Protein AF-A0ABD5TZ82-F1 (afdb_monomer)

Foldseek 3Di:
DDDPDPPDDPDPCLPVPLAPQPAPLAPVDQADDLCRNLVSVQVVCVVVDVDDDVVLSVQLSVLSVLLPVPVPRHGVQLSLVLSLVSCVVVVHNSPCSVSRDFDAAPPPRATFDQDPDDPRRFTAHPPCCPPRPTRPVVSVVSSVVSNCNSCVVVPDDDDD

Radius of gyration: 16.29 Å; Cα contacts (8 Å, |Δi|>4): 176; chains: 1; bounding box: 32×42×42 Å

Nearest PDB structures (foldseek):
  5w8r-assembly1_A  TM=5.345E-01  e=3.450E+00  Toxoplasma gondii

Sequence (160 aa):
MFVPLRTPKPHEAIDADWSNREGALTNGELSSSDAGLLGYFKRVHRQEFAEPNPKMDCAAAAAIKQLKAQRNHTRDTFLWLALAERLASKGYPARWMLDYFTPRCPLCGSIAKFPGGKFGSEAICASAEQDHGAVDDAIREKITEFYENAFDDDLEPAVV

pLDDT: mean 74.59, std 20.17, range [27.34, 95.75]

Structure (mmCIF, N/CA/C/O backbone):
data_AF-A0ABD5TZ82-F1
#
_entry.id   AF-A0ABD5TZ82-F1
#
loop_
_atom_site.group_PDB
_atom_site.id
_atom_site.type_symbol
_atom_site.label_atom_id
_atom_site.label_alt_id
_atom_site.label_comp_id
_atom_site.label_asym_id
_atom_site.label_entity_id
_atom_site.label_seq_id
_atom_site.pdbx_PDB_ins_code
_atom_site.Cartn_x
_atom_site.Cartn_y
_atom_site.Cartn_z
_atom_site.occupancy
_atom_site.B_iso_or_equiv
_atom_site.auth_seq_id
_atom_site.auth_comp_id
_atom_site.auth_asym_id
_atom_site.auth_atom_id
_atom_site.pdbx_PDB_model_num
ATOM 1 N N . MET A 1 1 ? -12.588 -28.807 -4.863 1.00 33.00 1 MET A N 1
ATOM 2 C CA . MET A 1 1 ? -13.750 -28.119 -5.463 1.00 33.00 1 MET A CA 1
ATOM 3 C C . MET A 1 1 ? -13.296 -26.684 -5.718 1.00 33.00 1 MET A C 1
ATOM 5 O O . MET A 1 1 ? -12.929 -26.019 -4.763 1.00 33.00 1 MET A O 1
ATOM 9 N N . PHE A 1 2 ? -13.128 -26.273 -6.980 1.00 28.89 2 PHE A N 1
ATOM 10 C CA . PHE A 1 2 ? -12.571 -24.960 -7.346 1.00 28.89 2 PHE A CA 1
ATOM 11 C C . PHE A 1 2 ? -13.601 -23.853 -7.077 1.00 28.89 2 PHE A C 1
ATOM 13 O O . PHE A 1 2 ? -14.731 -23.950 -7.555 1.00 28.89 2 PHE A O 1
ATOM 20 N N . VAL A 1 3 ? -13.219 -22.813 -6.329 1.00 31.95 3 VAL A N 1
ATOM 21 C CA . VAL A 1 3 ? -14.039 -21.605 -6.160 1.00 31.95 3 VAL A CA 1
ATOM 22 C C . VAL A 1 3 ? -14.113 -20.911 -7.524 1.00 31.95 3 VAL A C 1
ATOM 24 O O . VAL A 1 3 ? -13.065 -20.587 -8.084 1.00 31.95 3 VAL A O 1
ATOM 27 N N . PRO A 1 4 ? -15.306 -20.705 -8.106 1.00 27.34 4 PRO A N 1
ATOM 28 C CA . PRO A 1 4 ? -15.412 -20.018 -9.381 1.00 27.34 4 PRO A CA 1
ATOM 29 C C . PRO A 1 4 ? -14.896 -18.590 -9.204 1.00 27.34 4 PRO A C 1
ATOM 31 O O . PRO A 1 4 ? -15.399 -17.844 -8.359 1.00 27.34 4 PRO A O 1
ATOM 34 N N . LEU A 1 5 ? -13.884 -18.225 -9.997 1.00 28.77 5 LEU A N 1
ATOM 35 C CA . LEU A 1 5 ? -13.423 -16.848 -10.143 1.00 28.77 5 LEU A CA 1
ATOM 36 C C . LEU A 1 5 ? -14.660 -15.987 -10.405 1.00 28.77 5 LEU A C 1
ATOM 38 O O . LEU A 1 5 ? -15.314 -16.142 -11.438 1.00 28.77 5 LEU A O 1
ATOM 42 N N . ARG A 1 6 ? -15.026 -15.128 -9.442 1.00 33.28 6 ARG A N 1
ATOM 43 C CA . ARG A 1 6 ? -16.080 -14.131 -9.644 1.00 33.28 6 ARG A CA 1
ATOM 44 C C . ARG A 1 6 ? -15.708 -13.377 -10.909 1.00 33.28 6 ARG A C 1
ATOM 46 O O . ARG A 1 6 ? -14.667 -12.727 -10.934 1.00 33.28 6 ARG A O 1
ATOM 53 N N . THR A 1 7 ? -16.533 -13.487 -11.945 1.00 32.59 7 THR A N 1
ATOM 54 C CA . THR A 1 7 ? -16.342 -12.736 -13.181 1.00 32.59 7 THR A CA 1
ATOM 55 C C . THR A 1 7 ? -16.212 -11.266 -12.787 1.00 32.59 7 THR A C 1
ATOM 57 O O . THR A 1 7 ? -17.145 -10.742 -12.162 1.00 32.59 7 THR A O 1
ATOM 60 N N . PRO A 1 8 ? -15.063 -10.615 -13.038 1.00 34.66 8 PRO A N 1
ATOM 61 C CA . PRO A 1 8 ? -14.877 -9.238 -12.625 1.00 34.66 8 PRO A CA 1
ATOM 62 C C . PRO A 1 8 ? -15.961 -8.411 -13.306 1.00 34.66 8 PRO A C 1
ATOM 64 O O . PRO A 1 8 ? -16.068 -8.389 -14.533 1.00 34.66 8 PRO A O 1
ATOM 67 N N . LYS A 1 9 ? -16.817 -7.771 -12.502 1.00 34.75 9 LYS A N 1
ATOM 68 C CA . LYS A 1 9 ? -17.713 -6.747 -13.034 1.00 34.75 9 LYS A CA 1
ATOM 69 C C . LYS A 1 9 ? -16.807 -5.673 -13.641 1.00 34.75 9 LYS A C 1
ATOM 71 O O . LYS A 1 9 ? -15.919 -5.209 -12.921 1.00 34.75 9 LYS A O 1
ATOM 76 N N . PRO A 1 10 ? -16.988 -5.297 -14.919 1.00 31.06 10 PRO A N 1
ATOM 77 C CA . PRO A 1 10 ? -16.222 -4.214 -15.510 1.00 31.06 10 PRO A CA 1
ATOM 78 C C . PRO A 1 10 ? -16.489 -2.977 -14.666 1.00 31.06 10 PRO A C 1
ATOM 80 O O . PRO A 1 10 ? -17.618 -2.499 -14.563 1.00 31.06 10 PRO A O 1
ATOM 83 N N . HIS A 1 11 ? -15.460 -2.540 -13.955 1.00 36.50 11 HIS A N 1
ATOM 84 C CA . HIS A 1 11 ? -15.560 -1.370 -13.119 1.00 36.50 11 HIS A CA 1
ATOM 85 C C . HIS A 1 11 ? -15.194 -0.161 -13.972 1.00 36.50 11 HIS A C 1
ATOM 87 O O . HIS A 1 11 ? -14.159 -0.172 -14.626 1.00 36.50 11 HIS A O 1
ATOM 93 N N . GLU A 1 12 ? -15.973 0.915 -13.889 1.00 38.38 12 GLU A N 1
ATOM 94 C CA . GLU A 1 12 ? -15.736 2.219 -14.539 1.00 38.38 12 GLU A CA 1
ATOM 95 C C . GLU A 1 12 ? -14.371 2.893 -14.204 1.00 38.38 12 GLU A C 1
ATOM 97 O O . GLU A 1 12 ? -14.162 4.053 -14.516 1.00 38.38 12 GLU A O 1
ATOM 102 N N . ALA A 1 13 ? -13.415 2.200 -13.558 1.00 42.25 13 ALA A N 1
ATOM 103 C CA . ALA A 1 13 ? -12.009 2.639 -13.457 1.00 42.25 13 ALA A CA 1
ATOM 104 C C . ALA A 1 13 ? -11.149 2.230 -14.658 1.00 42.25 13 ALA A C 1
ATOM 106 O O . ALA A 1 13 ? -9.970 2.571 -14.677 1.00 42.25 13 ALA A O 1
ATOM 107 N N . ILE A 1 14 ? -11.692 1.494 -15.632 1.00 39.31 14 ILE A N 1
ATOM 108 C CA . ILE A 1 14 ? -10.925 1.090 -16.822 1.00 39.31 14 ILE A CA 1
ATOM 109 C C . ILE A 1 14 ? -10.465 2.322 -17.641 1.00 39.31 14 ILE A C 1
ATOM 111 O O . ILE A 1 14 ? -9.495 2.218 -18.381 1.00 39.31 14 ILE A O 1
ATOM 115 N N . ASP A 1 15 ? -11.043 3.505 -17.392 1.00 39.31 15 ASP A N 1
ATOM 116 C CA . ASP A 1 15 ? -10.644 4.783 -18.003 1.00 39.31 15 ASP A CA 1
ATOM 117 C C . ASP A 1 15 ? -9.865 5.728 -17.062 1.00 39.31 15 ASP A C 1
ATOM 119 O O . ASP A 1 15 ? -9.741 6.922 -17.340 1.00 39.31 15 ASP A O 1
ATOM 123 N N . ALA A 1 16 ? -9.350 5.248 -15.923 1.00 42.91 16 ALA A N 1
ATOM 124 C CA . ALA A 1 16 ? -8.544 6.094 -15.045 1.00 42.91 16 ALA A CA 1
ATOM 125 C C . ALA A 1 16 ? -7.228 6.471 -15.748 1.00 42.91 16 ALA A C 1
ATOM 127 O O . ALA A 1 16 ? -6.361 5.629 -15.963 1.00 42.91 16 ALA A O 1
ATOM 128 N N . ASP A 1 17 ? -7.076 7.746 -16.110 1.00 42.84 17 ASP A N 1
ATOM 129 C CA . ASP A 1 17 ? -5.820 8.302 -16.611 1.00 42.84 17 ASP A CA 1
ATOM 130 C C . ASP A 1 17 ? -4.744 8.229 -15.514 1.00 42.84 17 ASP A C 1
ATOM 132 O O . ASP A 1 17 ? -4.654 9.067 -14.611 1.00 42.84 17 ASP A O 1
ATOM 136 N N . TRP A 1 18 ? -3.930 7.178 -15.588 1.00 43.97 18 TRP A N 1
ATOM 137 C CA . TRP A 1 18 ? -2.827 6.913 -14.669 1.00 43.97 18 TRP A CA 1
ATOM 138 C C . TRP A 1 18 ? -1.622 7.839 -14.884 1.00 43.97 18 TRP A C 1
ATOM 140 O O . TRP A 1 18 ? -0.707 7.836 -14.061 1.00 43.97 18 TRP A O 1
ATOM 150 N N . SER A 1 19 ? -1.586 8.626 -15.968 1.00 38.22 19 SER A N 1
ATOM 151 C CA . SER A 1 19 ? -0.404 9.411 -16.347 1.00 38.22 19 SER A CA 1
ATOM 152 C C . SER A 1 19 ? -0.189 10.672 -15.499 1.00 38.22 19 SER A C 1
ATOM 154 O O . SER A 1 19 ? 0.946 11.127 -15.372 1.00 38.22 19 SER A O 1
ATOM 156 N N . ASN A 1 20 ? -1.242 11.187 -14.852 1.00 39.56 20 ASN A N 1
ATOM 157 C CA . ASN A 1 20 ? -1.218 12.439 -14.082 1.00 39.56 20 ASN A CA 1
ATOM 158 C C . ASN A 1 20 ? -1.238 12.253 -12.548 1.00 39.56 20 ASN A C 1
ATOM 160 O O . ASN A 1 20 ? -1.330 13.228 -11.802 1.00 39.56 20 ASN A O 1
ATOM 164 N N . ARG A 1 21 ? -1.157 11.015 -12.044 1.00 51.81 21 ARG A N 1
ATOM 165 C CA . ARG A 1 21 ? -1.275 10.708 -10.605 1.00 51.81 21 ARG A CA 1
ATOM 166 C C . ARG A 1 21 ? 0.094 10.666 -9.921 1.00 51.81 21 ARG A C 1
ATOM 168 O O . ARG A 1 21 ? 0.610 9.612 -9.545 1.00 51.81 21 ARG A O 1
ATOM 175 N N . GLU A 1 22 ? 0.703 11.840 -9.769 1.00 39.66 22 GLU A N 1
ATOM 176 C CA . GLU A 1 22 ? 1.920 12.023 -8.970 1.00 39.66 22 GLU A CA 1
ATOM 177 C C . GLU A 1 22 ? 1.568 12.039 -7.472 1.00 39.66 22 GLU A C 1
ATOM 179 O O . GLU A 1 22 ? 1.177 13.050 -6.894 1.00 39.66 22 GLU A O 1
ATOM 184 N N . GLY A 1 23 ? 1.685 10.876 -6.833 1.00 43.44 23 GLY A N 1
ATOM 185 C CA . GLY A 1 23 ? 1.418 10.683 -5.412 1.00 43.44 23 GLY A CA 1
ATOM 186 C C . GLY A 1 23 ? 2.524 9.854 -4.784 1.00 43.44 23 GLY A C 1
ATOM 187 O O . GLY A 1 23 ? 2.366 8.653 -4.572 1.00 43.44 23 GLY A O 1
ATOM 188 N N . ALA A 1 24 ? 3.662 10.487 -4.487 1.00 48.16 24 ALA A N 1
ATOM 189 C CA . ALA A 1 24 ? 4.682 9.875 -3.648 1.00 48.16 24 ALA A CA 1
ATOM 190 C C . ALA A 1 24 ? 4.039 9.526 -2.296 1.00 48.16 24 ALA A C 1
ATOM 192 O O . ALA A 1 24 ? 3.733 10.419 -1.504 1.00 48.16 24 ALA A O 1
ATOM 193 N N . LEU A 1 25 ? 3.808 8.228 -2.069 1.00 56.16 25 LEU A N 1
ATOM 194 C CA . LEU A 1 25 ? 3.115 7.683 -0.895 1.00 56.16 25 LEU A CA 1
ATOM 195 C C . LEU A 1 25 ? 3.657 8.253 0.424 1.00 56.16 25 LEU A C 1
ATOM 197 O O . LEU A 1 25 ? 2.893 8.441 1.360 1.00 56.16 25 LEU A O 1
ATOM 201 N N . THR A 1 26 ? 4.934 8.634 0.487 1.00 54.41 26 THR A N 1
ATOM 202 C CA . THR A 1 26 ? 5.569 9.211 1.682 1.00 54.41 26 THR A CA 1
ATOM 203 C C . THR A 1 26 ? 6.836 9.985 1.320 1.0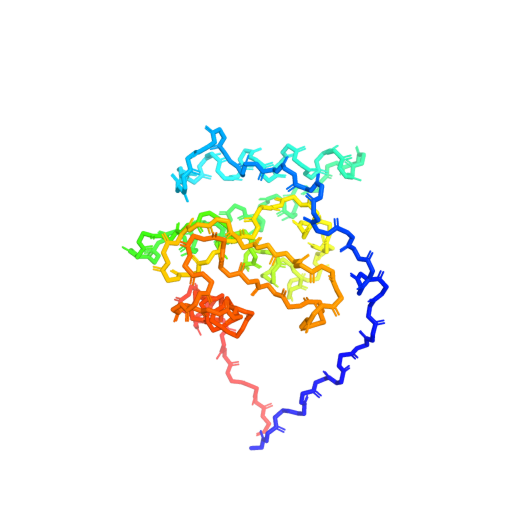0 54.41 26 THR A C 1
ATOM 205 O O . THR A 1 26 ? 7.912 9.412 1.253 1.00 54.41 26 THR A O 1
ATOM 208 N N . ASN A 1 27 ? 6.747 11.296 1.068 1.00 53.25 27 ASN A N 1
ATOM 209 C CA . ASN A 1 27 ? 7.910 12.196 0.900 1.00 53.25 27 ASN A CA 1
ATOM 210 C C . ASN A 1 27 ? 9.031 11.705 -0.058 1.00 53.25 27 ASN A C 1
ATOM 212 O O . ASN A 1 27 ? 10.177 12.123 0.070 1.00 53.25 27 ASN A O 1
ATOM 216 N N . GLY A 1 28 ? 8.721 10.816 -1.008 1.00 55.09 28 GLY A N 1
ATOM 217 C CA . GLY A 1 28 ? 9.703 10.208 -1.913 1.00 55.09 28 GLY A CA 1
ATOM 218 C C . GLY A 1 28 ? 10.458 8.989 -1.359 1.00 55.09 28 GLY A C 1
ATOM 219 O O . GLY A 1 28 ? 11.225 8.382 -2.106 1.00 55.09 28 GLY A O 1
ATOM 220 N N . GLU A 1 29 ? 10.230 8.584 -0.107 1.00 60.72 29 GLU A N 1
ATOM 221 C CA . GLU A 1 29 ? 10.754 7.326 0.430 1.00 60.72 29 GLU A CA 1
ATOM 222 C C . GLU A 1 29 ? 10.021 6.130 -0.190 1.00 60.72 29 GLU A C 1
ATOM 224 O O . GLU A 1 29 ? 8.802 6.133 -0.354 1.00 60.72 29 GLU A O 1
ATOM 229 N N . LEU A 1 30 ? 10.778 5.093 -0.556 1.00 70.94 30 LEU A N 1
ATOM 230 C CA . LEU A 1 30 ? 10.220 3.870 -1.143 1.00 70.94 30 LEU A CA 1
ATOM 231 C C . LEU A 1 30 ? 9.617 2.931 -0.089 1.00 70.94 30 LEU A C 1
ATOM 233 O O . LEU A 1 30 ? 8.865 2.033 -0.459 1.00 70.94 30 LEU A O 1
ATOM 237 N N . SER A 1 31 ? 9.966 3.109 1.185 1.00 80.19 31 SER A N 1
ATOM 238 C CA . SER A 1 31 ? 9.537 2.281 2.313 1.00 80.19 31 SER A CA 1
ATOM 239 C C . SER A 1 31 ? 9.423 3.148 3.560 1.00 80.19 31 SER A C 1
ATOM 241 O O . SER A 1 31 ? 10.412 3.740 3.982 1.00 80.19 31 SER A O 1
ATOM 243 N N . SER A 1 32 ? 8.257 3.144 4.192 1.00 82.81 32 SER A N 1
ATOM 244 C CA . SER A 1 32 ? 7.964 3.974 5.360 1.00 82.81 32 SER A CA 1
ATOM 245 C C . SER A 1 32 ? 7.968 3.205 6.665 1.00 82.81 32 SER A C 1
ATOM 247 O O . SER A 1 32 ? 7.849 1.980 6.705 1.00 82.81 32 SER A O 1
ATOM 249 N N . SER A 1 33 ? 7.988 3.939 7.778 1.00 86.56 33 SER A N 1
ATOM 250 C CA . SER A 1 33 ? 7.594 3.406 9.087 1.00 86.56 33 SER A CA 1
ATOM 251 C C . SER A 1 33 ? 6.086 3.127 9.159 1.00 86.56 33 SER A C 1
ATOM 253 O O . SER A 1 33 ? 5.301 3.582 8.322 1.00 86.56 33 SER A O 1
ATOM 255 N N . ASP A 1 34 ? 5.650 2.325 10.133 1.00 88.12 34 ASP A N 1
ATOM 256 C CA . ASP A 1 34 ? 4.231 1.955 10.301 1.00 88.12 34 ASP A CA 1
ATOM 257 C C . ASP A 1 34 ? 3.378 3.185 10.601 1.00 88.12 34 ASP A C 1
ATOM 259 O O . ASP A 1 34 ? 2.317 3.384 10.011 1.00 88.12 34 ASP A O 1
ATOM 263 N N . ALA A 1 35 ? 3.900 4.059 11.465 1.00 88.25 35 ALA A N 1
ATOM 264 C CA . ALA A 1 35 ? 3.287 5.336 11.791 1.00 88.25 35 ALA A CA 1
ATOM 265 C C . ALA A 1 35 ? 3.197 6.260 10.566 1.00 88.25 35 ALA A C 1
ATOM 267 O O . ALA A 1 35 ? 2.186 6.941 10.397 1.00 88.25 35 ALA A O 1
ATOM 268 N N . GLY A 1 36 ? 4.217 6.257 9.698 1.00 89.25 36 GLY A N 1
ATOM 269 C CA . GLY A 1 36 ? 4.224 7.031 8.455 1.00 89.25 36 GLY A CA 1
ATOM 270 C C . GLY A 1 36 ? 3.114 6.601 7.498 1.00 89.25 36 GLY A C 1
ATOM 271 O O . GLY A 1 36 ? 2.298 7.431 7.093 1.00 89.25 36 GLY A O 1
ATOM 272 N N . LEU A 1 37 ? 3.022 5.298 7.211 1.00 89.12 37 LEU A N 1
ATOM 273 C CA . LEU A 1 37 ? 2.012 4.753 6.298 1.00 89.12 37 LEU A CA 1
ATOM 274 C C . LEU A 1 37 ? 0.586 4.905 6.854 1.00 89.12 37 LEU A C 1
ATOM 276 O O . LEU A 1 37 ? -0.327 5.290 6.126 1.00 89.12 37 LEU A O 1
ATOM 280 N N . LEU A 1 38 ? 0.389 4.689 8.159 1.00 92.12 38 LEU A N 1
ATOM 281 C CA . LEU A 1 38 ? -0.906 4.924 8.807 1.00 92.12 38 LEU A CA 1
ATOM 282 C C . LEU A 1 38 ? -1.282 6.415 8.813 1.00 92.12 38 LEU A C 1
ATOM 284 O O . LEU A 1 38 ? -2.449 6.768 8.637 1.00 92.12 38 LEU A O 1
ATOM 288 N N . GLY A 1 39 ? -0.306 7.301 9.015 1.00 91.44 39 GLY A N 1
ATOM 289 C CA . GLY A 1 39 ? -0.499 8.746 8.926 1.00 91.44 39 GLY A CA 1
ATOM 290 C C . GLY A 1 39 ? -0.920 9.184 7.523 1.00 91.44 39 GLY A C 1
ATOM 291 O O . GLY A 1 39 ? -1.847 9.986 7.392 1.00 91.44 39 GLY A O 1
ATOM 292 N N . TYR A 1 40 ? -0.289 8.615 6.489 1.00 91.19 40 TYR A N 1
ATOM 293 C CA . TYR A 1 40 ? -0.681 8.806 5.093 1.00 91.19 40 TYR A CA 1
ATOM 294 C C . TYR A 1 40 ? -2.116 8.332 4.850 1.00 91.19 40 TYR A C 1
ATOM 296 O O . TYR A 1 40 ? -2.948 9.130 4.418 1.00 91.19 40 TYR A O 1
ATOM 304 N N . PHE A 1 41 ? -2.432 7.090 5.236 1.00 92.56 41 PHE A N 1
ATOM 305 C CA . PHE A 1 41 ? -3.774 6.518 5.123 1.00 92.56 41 PHE A CA 1
ATOM 306 C C . PHE A 1 41 ? -4.841 7.439 5.718 1.00 92.56 41 PHE A C 1
ATOM 308 O O . PHE A 1 41 ? -5.778 7.834 5.032 1.00 92.56 41 PHE A O 1
ATOM 315 N N . LYS A 1 42 ? -4.663 7.856 6.976 1.00 92.31 42 LYS A N 1
ATOM 316 C CA . LYS A 1 42 ? -5.621 8.722 7.675 1.00 92.31 42 LYS A CA 1
ATOM 317 C C . LYS A 1 42 ? -5.773 10.090 7.020 1.00 92.31 42 LYS A C 1
ATOM 319 O O . LYS A 1 42 ? -6.844 10.685 7.087 1.00 92.31 42 LYS A O 1
ATOM 324 N N . ARG A 1 43 ? -4.695 10.632 6.449 1.00 90.81 43 ARG A N 1
ATOM 325 C CA . ARG A 1 43 ? -4.739 11.916 5.748 1.00 90.81 43 ARG A CA 1
ATOM 326 C C . ARG A 1 43 ? -5.584 11.810 4.485 1.00 90.81 43 ARG A C 1
ATOM 328 O O . ARG A 1 43 ? -6.470 12.637 4.321 1.00 90.81 43 ARG A O 1
ATOM 335 N N . VAL A 1 44 ? -5.333 10.801 3.656 1.00 90.94 44 VAL A N 1
ATOM 336 C CA . VAL A 1 44 ? -6.073 10.594 2.407 1.00 90.94 44 VAL A CA 1
ATOM 337 C C . VAL A 1 44 ? -7.525 10.196 2.680 1.00 90.94 44 VAL A C 1
ATOM 339 O O . VAL A 1 44 ? -8.438 10.751 2.084 1.00 90.94 44 VAL A O 1
ATOM 342 N N . HIS A 1 45 ? -7.765 9.323 3.657 1.00 90.50 45 HIS A N 1
ATOM 343 C CA . HIS A 1 45 ? -9.114 8.936 4.070 1.00 90.50 45 HIS A CA 1
ATOM 344 C C . HIS A 1 45 ? -9.970 10.158 4.461 1.00 90.50 45 HIS A C 1
ATOM 346 O O . HIS A 1 45 ? -11.126 10.241 4.070 1.00 90.50 45 HIS A O 1
ATOM 352 N N . ARG A 1 46 ? -9.392 11.153 5.152 1.00 89.81 46 ARG A N 1
ATOM 353 C CA . ARG A 1 46 ? -10.076 12.425 5.466 1.00 89.81 46 ARG A CA 1
ATOM 354 C C . ARG A 1 46 ? -10.261 13.363 4.269 1.00 89.81 46 ARG A C 1
ATOM 356 O O . ARG A 1 46 ? -11.062 14.285 4.362 1.00 89.81 46 ARG A O 1
ATOM 363 N N . GLN A 1 47 ? -9.475 13.204 3.206 1.00 88.88 47 GLN A N 1
ATOM 364 C CA . GLN A 1 47 ? -9.659 13.966 1.967 1.00 88.88 47 GLN A CA 1
ATOM 365 C C . GLN A 1 47 ? -10.830 13.401 1.160 1.00 88.88 47 GLN A C 1
ATOM 367 O O . GLN A 1 47 ? -11.624 14.171 0.633 1.00 88.88 47 GLN A O 1
ATOM 372 N N . GLU A 1 48 ? -10.957 12.074 1.124 1.00 87.81 48 GLU A N 1
ATOM 373 C CA . GLU A 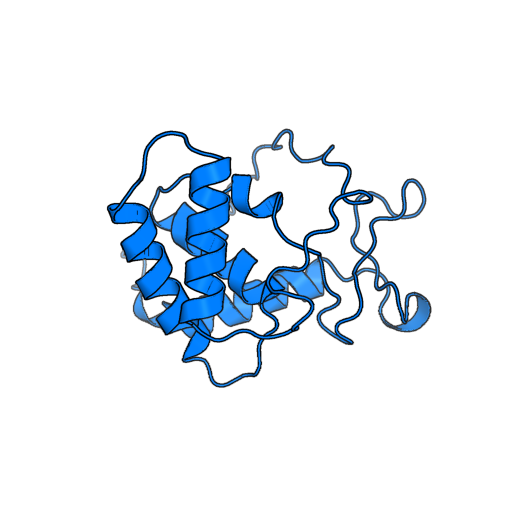1 48 ? -12.017 11.370 0.396 1.00 87.81 48 GLU A CA 1
ATOM 374 C C . GLU A 1 48 ? -13.358 11.349 1.140 1.00 87.81 48 GLU A C 1
ATOM 376 O O . GLU A 1 48 ? -14.418 11.456 0.526 1.00 87.81 48 GLU A O 1
ATOM 381 N N . PHE A 1 49 ? -13.332 11.236 2.470 1.00 87.75 49 PHE A N 1
ATOM 382 C CA . PHE A 1 49 ? -14.536 11.129 3.290 1.00 87.75 49 PHE A CA 1
ATOM 383 C C . PHE A 1 49 ? -14.600 12.256 4.317 1.00 87.75 49 PHE A C 1
ATOM 385 O O . PHE A 1 49 ? -13.682 12.457 5.113 1.00 87.75 49 PHE A O 1
ATOM 392 N N . ALA A 1 50 ? -15.732 12.966 4.330 1.00 80.81 50 ALA A N 1
ATOM 393 C CA . ALA A 1 50 ? -15.984 14.055 5.273 1.00 80.81 50 ALA A CA 1
ATOM 394 C C . ALA A 1 50 ? -16.115 13.565 6.728 1.00 80.81 50 ALA A C 1
ATOM 396 O O . ALA A 1 50 ? -15.775 14.295 7.660 1.00 80.81 50 ALA A O 1
ATOM 397 N N . GLU A 1 51 ? -16.591 12.333 6.930 1.00 85.56 51 GLU A N 1
ATOM 398 C CA . GLU A 1 51 ? -16.782 11.746 8.255 1.00 85.56 51 GLU A CA 1
ATOM 399 C C . GLU A 1 51 ? -15.675 10.735 8.591 1.00 85.56 51 GLU A C 1
ATOM 401 O O . GLU A 1 51 ? -15.419 9.814 7.812 1.00 85.56 51 GLU A O 1
ATOM 406 N N . PRO A 1 52 ? -15.031 10.847 9.768 1.00 83.38 52 PRO A N 1
ATOM 407 C CA . PRO A 1 52 ? -14.069 9.852 10.219 1.00 83.38 52 PRO A CA 1
ATOM 408 C C . PRO A 1 52 ? -14.720 8.477 10.401 1.00 83.38 52 PRO A C 1
ATOM 410 O O . PRO A 1 52 ? -15.788 8.359 10.998 1.00 83.38 52 PRO A O 1
ATOM 413 N N . ASN A 1 53 ? -14.012 7.417 10.006 1.00 91.44 53 ASN A N 1
ATOM 414 C CA . ASN A 1 53 ? -14.398 6.036 10.296 1.00 91.44 53 ASN A CA 1
ATOM 415 C C . ASN A 1 53 ? -13.354 5.359 11.208 1.00 91.44 53 ASN A C 1
ATOM 417 O O . ASN A 1 53 ? -12.411 4.734 10.716 1.00 91.44 53 ASN A O 1
ATOM 421 N N . PRO A 1 54 ? -13.515 5.436 12.546 1.00 93.12 54 PRO A N 1
ATOM 422 C CA . PRO A 1 54 ? -12.558 4.864 13.494 1.00 93.12 54 PRO A CA 1
ATOM 423 C C . PRO A 1 54 ? -12.376 3.350 13.347 1.00 93.12 54 PRO A C 1
ATOM 425 O O . PRO A 1 54 ? -11.297 2.829 13.623 1.00 93.12 54 PRO A O 1
ATOM 428 N N . LYS A 1 55 ? -13.416 2.627 12.906 1.00 94.75 55 LYS A N 1
ATOM 429 C CA . LYS A 1 55 ? -13.338 1.173 12.696 1.00 94.75 55 LYS A CA 1
ATOM 430 C C . LYS A 1 55 ? -12.419 0.840 11.524 1.00 94.75 55 LYS A C 1
ATOM 432 O O . LYS A 1 55 ? -11.579 -0.049 11.652 1.00 94.75 55 LYS A O 1
ATOM 437 N N . MET A 1 56 ? 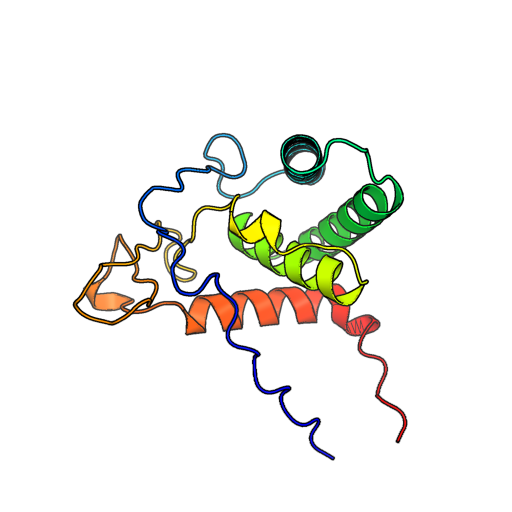-12.538 1.587 10.427 1.00 94.62 56 MET A N 1
ATOM 438 C CA . MET A 1 56 ? -11.655 1.457 9.269 1.00 94.62 56 MET A CA 1
ATOM 439 C C . MET A 1 56 ? -10.217 1.848 9.621 1.00 94.62 56 MET A C 1
ATOM 441 O O . MET A 1 56 ? -9.296 1.106 9.296 1.00 94.62 56 MET A O 1
ATOM 445 N N . ASP A 1 57 ? -10.020 2.944 10.359 1.00 93.88 57 ASP A N 1
ATOM 446 C CA . ASP A 1 57 ? -8.695 3.374 10.825 1.00 93.88 57 ASP A CA 1
ATOM 447 C C . ASP A 1 57 ? -8.010 2.306 11.698 1.00 93.88 57 ASP A C 1
ATOM 449 O O . ASP A 1 57 ? -6.817 2.038 11.535 1.00 93.88 57 ASP A O 1
ATOM 453 N N . CYS A 1 58 ? -8.749 1.674 12.617 1.00 94.94 58 CYS A N 1
ATOM 454 C CA . CYS A 1 58 ? -8.235 0.571 13.432 1.00 94.94 58 CYS A CA 1
ATOM 455 C C . CYS A 1 58 ? -7.927 -0.673 12.589 1.00 94.94 58 CYS A C 1
ATOM 457 O O . CYS A 1 58 ? -6.882 -1.298 12.779 1.00 94.94 58 CYS A O 1
ATOM 459 N N . ALA A 1 59 ? -8.808 -1.025 11.647 1.00 95.75 59 ALA A N 1
ATOM 460 C CA . ALA A 1 59 ? -8.586 -2.144 10.736 1.00 95.75 59 ALA A CA 1
ATOM 461 C C . ALA A 1 59 ? -7.339 -1.922 9.866 1.00 95.75 59 ALA A C 1
ATOM 463 O O . ALA A 1 59 ? -6.536 -2.843 9.709 1.00 95.75 59 ALA A O 1
ATOM 464 N N . ALA A 1 60 ? -7.143 -0.698 9.370 1.00 95.62 60 ALA A N 1
ATOM 465 C CA . ALA A 1 60 ? -5.974 -0.316 8.594 1.00 95.62 60 ALA A CA 1
ATOM 466 C C . ALA A 1 60 ? -4.694 -0.381 9.433 1.00 95.62 60 ALA A C 1
ATOM 468 O O . ALA A 1 60 ? -3.702 -0.954 8.993 1.00 95.62 60 ALA A O 1
ATOM 469 N N . ALA A 1 61 ? -4.718 0.131 10.667 1.00 95.31 61 ALA A N 1
ATOM 470 C CA . ALA A 1 61 ? -3.572 0.065 11.571 1.00 95.31 61 ALA A CA 1
ATOM 471 C C . ALA A 1 61 ? -3.132 -1.382 11.859 1.00 95.31 61 ALA A C 1
ATOM 473 O O . ALA A 1 61 ? -1.938 -1.684 11.816 1.00 95.31 61 ALA A O 1
ATOM 474 N N . ALA A 1 62 ? -4.086 -2.282 12.117 1.00 94.75 62 ALA A N 1
ATOM 475 C CA . ALA A 1 62 ? -3.799 -3.697 12.341 1.00 94.75 62 ALA A CA 1
ATOM 476 C C . ALA A 1 62 ? -3.218 -4.372 11.086 1.00 94.75 62 ALA A C 1
ATOM 478 O O . ALA A 1 62 ? -2.202 -5.059 11.177 1.00 94.75 62 ALA A O 1
ATOM 479 N N . ALA A 1 63 ? -3.819 -4.124 9.918 1.00 93.62 63 ALA A N 1
ATOM 480 C CA . ALA A 1 63 ? -3.364 -4.684 8.649 1.00 93.62 63 ALA A CA 1
ATOM 481 C C . ALA A 1 63 ? -1.962 -4.188 8.261 1.00 93.62 63 ALA A C 1
ATOM 483 O O . ALA A 1 63 ? -1.119 -4.996 7.887 1.00 93.62 63 ALA A O 1
ATOM 484 N N . ILE A 1 64 ? -1.676 -2.888 8.415 1.00 92.81 64 ILE A N 1
ATOM 485 C CA . ILE A 1 64 ? -0.340 -2.319 8.167 1.00 92.81 64 ILE A CA 1
ATOM 486 C C . ILE A 1 64 ? 0.702 -3.016 9.039 1.00 92.81 64 ILE A C 1
ATOM 488 O O . ILE A 1 64 ? 1.745 -3.417 8.533 1.00 92.81 64 ILE A O 1
ATOM 492 N N . LYS A 1 65 ? 0.412 -3.201 10.332 1.00 91.62 65 LYS A N 1
ATOM 493 C CA . LYS A 1 65 ? 1.329 -3.874 11.258 1.00 91.62 65 LYS A CA 1
ATOM 494 C C . LYS A 1 65 ? 1.624 -5.316 10.828 1.00 91.62 65 LYS A C 1
ATOM 496 O O . LYS A 1 65 ? 2.773 -5.740 10.894 1.00 91.62 65 LYS A O 1
ATOM 501 N N . GLN A 1 66 ? 0.608 -6.062 10.390 1.00 91.00 66 GLN A N 1
ATOM 502 C CA . GLN A 1 66 ? 0.771 -7.440 9.908 1.00 91.00 66 GLN A CA 1
ATOM 503 C C . GLN A 1 66 ? 1.569 -7.497 8.599 1.00 91.00 66 GLN A C 1
ATOM 505 O O . GLN A 1 66 ? 2.541 -8.241 8.508 1.00 91.00 66 GLN A O 1
ATOM 510 N N . LEU A 1 67 ? 1.231 -6.646 7.627 1.00 89.31 67 LEU A N 1
ATOM 511 C CA . LEU A 1 67 ? 1.935 -6.558 6.345 1.00 89.31 67 LEU A CA 1
ATOM 512 C C . LEU A 1 67 ? 3.417 -6.183 6.519 1.00 89.31 67 LEU A C 1
ATOM 514 O O . LEU A 1 67 ? 4.285 -6.752 5.868 1.00 89.31 67 LEU A O 1
ATOM 518 N N . LYS A 1 68 ? 3.724 -5.260 7.436 1.00 87.69 68 LYS A N 1
ATOM 519 C CA . LYS A 1 68 ? 5.092 -4.810 7.747 1.00 87.69 68 LYS A CA 1
ATOM 520 C C . LYS A 1 68 ? 5.917 -5.832 8.528 1.00 87.69 68 LYS A C 1
ATOM 522 O O . LYS A 1 68 ? 7.144 -5.782 8.486 1.00 87.69 68 LYS A O 1
ATOM 527 N N . ALA A 1 69 ? 5.267 -6.741 9.256 1.00 87.44 69 ALA A N 1
ATOM 528 C CA . ALA A 1 69 ? 5.953 -7.797 9.995 1.00 87.44 69 ALA A CA 1
ATOM 529 C C . ALA A 1 69 ? 6.611 -8.829 9.062 1.00 87.44 69 ALA A C 1
ATOM 531 O O . ALA A 1 69 ? 7.572 -9.491 9.465 1.00 87.44 69 ALA A O 1
ATOM 532 N N . GLN A 1 70 ? 6.143 -8.923 7.814 1.00 79.75 70 GLN A N 1
ATOM 533 C CA . GLN A 1 70 ? 6.787 -9.690 6.756 1.00 79.75 70 GLN A CA 1
ATOM 534 C C . GLN A 1 70 ? 8.123 -9.005 6.429 1.00 79.75 70 GLN A C 1
ATOM 536 O O . GLN A 1 70 ? 8.158 -7.981 5.755 1.00 79.75 70 GLN A O 1
ATOM 541 N N . ARG A 1 71 ? 9.235 -9.534 6.967 1.00 60.41 71 ARG A N 1
ATOM 542 C CA . ARG A 1 71 ? 10.593 -8.930 7.003 1.00 60.41 71 ARG A CA 1
ATOM 543 C C . ARG A 1 71 ? 11.251 -8.666 5.637 1.00 60.41 71 ARG A C 1
ATOM 545 O O . ARG A 1 71 ? 12.445 -8.378 5.569 1.00 60.41 71 ARG A O 1
ATOM 552 N N . ASN A 1 72 ? 10.493 -8.741 4.554 1.00 65.44 72 ASN A N 1
ATOM 553 C CA . ASN A 1 72 ? 10.950 -8.422 3.218 1.00 65.44 72 ASN A CA 1
ATOM 554 C C . ASN A 1 72 ? 10.712 -6.926 2.998 1.00 65.44 72 ASN A C 1
ATOM 556 O O . ASN A 1 72 ? 9.580 -6.460 3.084 1.00 65.44 72 ASN A O 1
ATOM 560 N N . HIS A 1 73 ? 11.786 -6.166 2.761 1.00 60.66 73 HIS A N 1
ATOM 561 C CA . HIS A 1 73 ? 11.760 -4.723 2.504 1.00 60.66 73 HIS A CA 1
ATOM 562 C C . HIS A 1 73 ? 10.845 -4.389 1.323 1.00 60.66 73 HIS A C 1
ATOM 564 O O . HIS A 1 73 ? 11.258 -4.370 0.162 1.00 60.66 73 HIS A O 1
ATOM 570 N N . THR A 1 74 ? 9.579 -4.156 1.634 1.00 69.56 74 THR A N 1
ATOM 571 C CA . THR A 1 74 ? 8.530 -4.029 0.637 1.00 69.56 74 THR A CA 1
ATOM 572 C C . THR A 1 74 ? 8.264 -2.572 0.391 1.00 69.56 74 THR A C 1
ATOM 574 O O . THR A 1 74 ? 8.119 -1.789 1.326 1.00 69.56 74 THR A O 1
ATOM 577 N N . ARG A 1 75 ? 8.197 -2.210 -0.888 1.00 84.69 75 ARG A N 1
ATOM 578 C CA . ARG A 1 75 ? 7.876 -0.842 -1.264 1.00 84.69 75 ARG A CA 1
ATOM 579 C C . ARG A 1 75 ? 6.458 -0.509 -0.815 1.00 84.69 75 ARG A C 1
ATOM 581 O O . ARG A 1 75 ? 5.552 -1.320 -1.012 1.00 84.69 75 ARG A O 1
ATOM 588 N N . ASP A 1 76 ? 6.259 0.701 -0.305 1.00 87.12 76 ASP A N 1
ATOM 589 C CA . ASP A 1 76 ? 4.965 1.137 0.232 1.00 87.12 76 ASP A CA 1
ATOM 590 C C . ASP A 1 76 ? 3.824 0.997 -0.781 1.00 87.12 76 ASP A C 1
ATOM 592 O O . ASP A 1 76 ? 2.697 0.731 -0.387 1.00 87.12 76 ASP A O 1
ATOM 596 N N . THR A 1 77 ? 4.110 1.084 -2.086 1.00 86.88 77 THR A N 1
ATOM 597 C CA . THR A 1 77 ? 3.109 0.871 -3.146 1.00 86.88 77 THR A CA 1
ATOM 598 C C . THR A 1 77 ? 2.459 -0.510 -3.077 1.00 86.88 77 THR A C 1
ATOM 600 O O . THR A 1 77 ? 1.242 -0.618 -3.196 1.00 86.88 77 THR A O 1
ATOM 603 N N . PHE A 1 78 ? 3.232 -1.574 -2.849 1.00 86.81 78 PHE A N 1
ATOM 604 C CA . PHE A 1 78 ? 2.669 -2.927 -2.797 1.00 86.81 78 PHE A CA 1
ATOM 605 C C . PHE A 1 78 ? 1.931 -3.161 -1.479 1.00 86.81 78 PHE A C 1
ATOM 607 O O . PHE A 1 78 ? 0.854 -3.752 -1.478 1.00 86.81 78 PHE A O 1
ATOM 614 N N . LEU A 1 79 ? 2.459 -2.616 -0.376 1.00 89.50 79 LEU A N 1
ATOM 615 C CA . LEU A 1 79 ? 1.783 -2.622 0.925 1.00 89.50 79 LEU A CA 1
ATOM 616 C C . LEU A 1 79 ? 0.441 -1.885 0.863 1.00 89.50 79 LEU A C 1
ATOM 618 O O . LEU A 1 79 ? -0.539 -2.344 1.438 1.00 89.50 79 LEU A O 1
ATOM 622 N N . TRP A 1 80 ? 0.388 -0.758 0.155 1.00 91.00 80 TRP A N 1
ATOM 623 C CA . TRP A 1 80 ? -0.814 0.050 -0.015 1.00 91.00 80 TRP A CA 1
ATOM 624 C C . TRP A 1 80 ? -1.905 -0.689 -0.793 1.00 91.00 80 TRP A C 1
ATOM 626 O O . TRP A 1 80 ? -3.063 -0.692 -0.377 1.00 91.00 80 TRP A O 1
ATOM 636 N N . LEU A 1 81 ? -1.535 -1.372 -1.879 1.00 89.12 81 LEU A N 1
ATOM 637 C CA . LEU A 1 81 ? -2.470 -2.186 -2.658 1.00 89.12 81 LEU A CA 1
ATOM 638 C C . LEU A 1 81 ? -2.957 -3.410 -1.868 1.00 89.12 81 LEU A C 1
ATOM 640 O O . LEU A 1 81 ? -4.156 -3.678 -1.841 1.00 89.12 81 LEU A O 1
ATOM 644 N N . ALA A 1 82 ? -2.065 -4.094 -1.146 1.00 90.38 82 ALA A N 1
ATOM 645 C CA . ALA A 1 82 ? -2.445 -5.202 -0.267 1.00 90.38 82 ALA A CA 1
ATOM 646 C C . ALA A 1 82 ? -3.359 -4.739 0.887 1.00 90.38 82 ALA A C 1
ATOM 648 O O . ALA A 1 82 ? -4.308 -5.431 1.262 1.00 90.38 82 ALA A O 1
ATOM 649 N N . LEU A 1 83 ? -3.118 -3.541 1.429 1.00 92.44 83 LEU A N 1
ATOM 650 C CA . LEU A 1 83 ? -3.982 -2.912 2.426 1.00 92.44 83 LEU A CA 1
ATOM 651 C C . LEU A 1 83 ? -5.376 -2.620 1.858 1.00 92.44 83 LEU A C 1
ATOM 653 O O . LEU A 1 83 ? -6.367 -2.898 2.534 1.00 92.44 83 LEU A O 1
ATOM 657 N N . ALA A 1 84 ? -5.462 -2.084 0.637 1.00 91.12 84 ALA A N 1
ATOM 658 C CA . ALA A 1 84 ? -6.739 -1.818 -0.020 1.00 91.12 84 ALA A CA 1
ATOM 659 C C . ALA A 1 84 ? -7.555 -3.108 -0.195 1.00 91.12 84 ALA A C 1
ATOM 661 O O . ALA A 1 84 ? -8.727 -3.144 0.182 1.00 91.12 84 ALA A O 1
ATOM 662 N N . GLU A 1 85 ? -6.916 -4.187 -0.657 1.00 89.06 85 GLU A N 1
ATOM 663 C CA . GLU A 1 85 ? -7.542 -5.509 -0.771 1.00 89.06 85 GLU A CA 1
ATOM 664 C C . GLU A 1 85 ? -8.028 -6.019 0.594 1.00 89.06 85 GLU A C 1
ATOM 666 O O . GLU A 1 85 ? -9.154 -6.498 0.736 1.00 89.06 85 GLU A O 1
ATOM 671 N N . ARG A 1 86 ? -7.222 -5.850 1.651 1.00 91.81 86 ARG A N 1
ATOM 672 C CA . ARG A 1 86 ? -7.584 -6.296 3.007 1.00 91.81 86 ARG A CA 1
ATOM 673 C C . ARG A 1 86 ? -8.761 -5.519 3.586 1.00 91.81 86 ARG A C 1
ATOM 675 O O . ARG A 1 86 ? -9.583 -6.077 4.311 1.00 91.81 86 ARG A O 1
ATOM 682 N N . LEU A 1 87 ? -8.841 -4.223 3.312 1.00 91.38 87 LEU A N 1
ATOM 683 C CA . LEU A 1 87 ? -9.963 -3.398 3.746 1.00 91.38 87 LEU A CA 1
ATOM 684 C C . LEU A 1 87 ? -11.230 -3.742 2.956 1.00 91.38 87 LEU A C 1
ATOM 686 O O . LEU A 1 87 ? -12.293 -3.884 3.564 1.00 91.38 87 LEU A O 1
ATOM 690 N N . ALA A 1 88 ? -11.106 -3.967 1.646 1.00 91.06 88 ALA A N 1
ATOM 691 C CA . ALA A 1 88 ? -12.203 -4.421 0.799 1.00 91.06 88 ALA A CA 1
ATOM 692 C C . ALA A 1 88 ? -12.751 -5.784 1.248 1.00 91.06 88 ALA A C 1
ATOM 694 O O . ALA A 1 88 ? -13.968 -5.938 1.375 1.00 91.06 88 ALA A O 1
ATOM 695 N N . SER A 1 89 ? -11.882 -6.748 1.578 1.00 87.81 89 SER A N 1
ATOM 696 C CA . SER A 1 89 ? -12.308 -8.070 2.061 1.00 87.81 89 SER A CA 1
ATOM 697 C C . SER A 1 89 ? -13.039 -8.009 3.408 1.00 87.81 89 SER A C 1
ATOM 699 O O . SER A 1 89 ? -13.913 -8.830 3.677 1.00 87.81 89 SER A O 1
ATOM 701 N N . LYS A 1 90 ? -12.762 -6.983 4.224 1.00 89.50 90 LYS A N 1
ATOM 702 C CA . LYS A 1 90 ? -13.489 -6.674 5.469 1.00 89.50 90 LYS A CA 1
ATOM 703 C C . LYS A 1 90 ? -14.754 -5.828 5.268 1.00 89.50 90 LYS A C 1
ATOM 705 O O . LYS A 1 90 ? -15.382 -5.440 6.252 1.00 89.50 90 LYS A O 1
ATOM 710 N N . GLY A 1 91 ? -15.136 -5.537 4.024 1.00 90.25 91 GLY A N 1
ATOM 711 C CA . GLY A 1 91 ? -16.342 -4.777 3.688 1.00 90.25 91 GLY A CA 1
ATOM 712 C C . GLY A 1 91 ? -16.196 -3.256 3.785 1.00 90.25 91 GLY A C 1
ATOM 713 O O . GLY A 1 91 ? -17.205 -2.554 3.747 1.00 90.25 91 GLY A O 1
ATOM 714 N N . TYR A 1 92 ? -14.975 -2.725 3.904 1.00 91.38 92 TYR A N 1
ATOM 715 C CA . TYR A 1 92 ? -14.741 -1.281 3.854 1.00 91.38 92 TYR A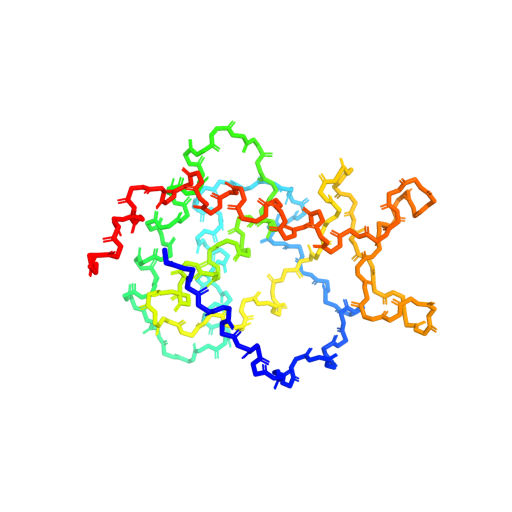 CA 1
ATOM 716 C C . TYR A 1 92 ? -14.591 -0.799 2.401 1.00 91.38 92 TYR A C 1
ATOM 718 O O . TYR A 1 92 ? -13.951 -1.477 1.593 1.00 91.38 92 TYR A O 1
ATOM 726 N N . PRO A 1 93 ? -15.116 0.388 2.044 1.00 89.38 93 PRO A N 1
ATOM 727 C CA . PRO A 1 93 ? -14.847 0.980 0.740 1.00 89.38 93 PRO A CA 1
ATOM 728 C C . PRO A 1 93 ? -13.358 1.336 0.654 1.00 89.38 93 PRO A C 1
ATOM 730 O O . PRO A 1 93 ? -12.892 2.221 1.364 1.00 89.38 93 PRO A O 1
ATOM 733 N N . ALA A 1 94 ? -12.610 0.644 -0.206 1.00 89.12 94 ALA A N 1
ATOM 734 C CA . ALA A 1 94 ? -11.160 0.832 -0.351 1.00 89.12 94 ALA A CA 1
ATOM 735 C C . ALA A 1 94 ? -10.729 1.224 -1.773 1.00 89.12 94 ALA A C 1
ATOM 737 O O . ALA A 1 94 ? -9.560 1.499 -2.011 1.00 89.12 94 ALA A O 1
ATOM 738 N N . ARG A 1 95 ? -11.668 1.290 -2.725 1.00 86.88 95 ARG A N 1
ATOM 739 C CA . ARG A 1 95 ? -11.376 1.620 -4.129 1.00 86.88 95 ARG A CA 1
ATOM 740 C C . ARG A 1 95 ? -10.677 2.972 -4.295 1.00 86.88 95 ARG A C 1
ATOM 742 O O . ARG A 1 95 ? -9.779 3.067 -5.120 1.00 86.88 95 ARG A O 1
ATOM 749 N N . TRP A 1 96 ? -11.062 3.974 -3.508 1.00 85.94 96 TRP A N 1
ATOM 750 C CA . TRP A 1 96 ? -10.448 5.306 -3.523 1.00 85.94 96 TRP A CA 1
ATOM 751 C C . TRP A 1 96 ? -8.935 5.251 -3.292 1.00 85.94 96 TRP A C 1
ATOM 753 O O . TRP A 1 96 ? -8.201 6.075 -3.811 1.00 85.94 96 TRP A O 1
ATOM 763 N N . MET A 1 97 ? -8.423 4.246 -2.573 1.00 87.75 97 MET A N 1
ATOM 764 C CA . MET A 1 97 ? -6.984 4.099 -2.340 1.00 87.75 97 MET A CA 1
ATOM 765 C C . MET A 1 97 ? -6.198 3.928 -3.646 1.00 87.75 97 MET A C 1
ATOM 767 O O . MET A 1 97 ? -5.033 4.315 -3.707 1.00 87.75 97 MET A O 1
ATOM 771 N N . LEU A 1 98 ? -6.827 3.398 -4.700 1.00 84.31 98 LEU A N 1
ATOM 772 C CA . LEU A 1 98 ? -6.216 3.258 -6.023 1.00 84.31 98 LEU A CA 1
ATOM 773 C C . LEU A 1 98 ? -5.936 4.612 -6.694 1.00 84.31 98 LEU A C 1
ATOM 775 O O . LEU A 1 98 ? -5.161 4.680 -7.644 1.00 84.31 98 LEU A O 1
ATOM 779 N N . ASP A 1 99 ? -6.521 5.698 -6.194 1.00 83.56 99 ASP A N 1
ATOM 780 C CA . ASP A 1 99 ? -6.249 7.053 -6.671 1.00 83.56 99 ASP A CA 1
ATOM 781 C C . ASP A 1 99 ? -5.021 7.682 -5.986 1.00 83.56 99 ASP A C 1
ATOM 783 O O . ASP A 1 99 ? -4.476 8.671 -6.472 1.00 83.56 99 ASP A O 1
ATOM 787 N N . TYR A 1 100 ? -4.529 7.068 -4.905 1.00 84.75 100 TYR A N 1
ATOM 788 C CA . TYR A 1 100 ? -3.495 7.614 -4.022 1.00 84.75 100 TYR A CA 1
ATOM 789 C C . TYR A 1 100 ? -2.265 6.711 -3.922 1.00 84.75 100 TYR A C 1
ATOM 791 O O . TYR A 1 100 ? -1.782 6.390 -2.836 1.00 84.75 100 TYR A O 1
ATOM 799 N N . PHE A 1 101 ? -1.743 6.290 -5.073 1.00 82.19 101 PHE A N 1
ATOM 800 C CA . PHE A 1 101 ? -0.453 5.615 -5.147 1.00 82.19 101 PHE A CA 1
ATOM 801 C C . PHE A 1 101 ? 0.241 5.881 -6.480 1.00 82.19 101 PHE A C 1
ATOM 803 O O . PHE A 1 101 ? -0.391 6.215 -7.479 1.00 82.19 101 PHE A O 1
ATOM 810 N N . THR A 1 102 ? 1.559 5.690 -6.505 1.00 82.88 102 THR A N 1
ATOM 811 C CA . THR A 1 102 ? 2.333 5.675 -7.749 1.00 82.88 102 THR A CA 1
ATOM 812 C C . THR A 1 102 ? 2.719 4.235 -8.079 1.00 82.88 102 THR A C 1
ATOM 814 O O . THR A 1 102 ? 3.514 3.644 -7.339 1.00 82.88 102 THR A O 1
ATOM 817 N N . PRO A 1 103 ? 2.214 3.661 -9.183 1.00 80.31 103 PRO A N 1
ATOM 818 C CA . PRO A 1 103 ? 2.598 2.335 -9.655 1.00 80.31 103 PRO A CA 1
ATOM 819 C C . PRO A 1 103 ? 4.118 2.195 -9.798 1.00 80.31 103 PRO A C 1
ATOM 821 O O . PRO A 1 103 ? 4.804 3.088 -10.306 1.00 80.31 103 PRO A O 1
ATOM 824 N N . ARG A 1 104 ? 4.668 1.073 -9.323 1.00 85.94 104 ARG A N 1
ATOM 825 C CA . ARG A 1 104 ? 6.110 0.791 -9.357 1.00 85.94 104 ARG A CA 1
ATOM 826 C C . ARG A 1 104 ? 6.375 -0.569 -9.977 1.00 85.94 104 ARG A C 1
ATOM 828 O O . ARG A 1 104 ? 5.683 -1.533 -9.673 1.00 85.94 104 ARG A O 1
ATOM 835 N N . CYS A 1 105 ? 7.436 -0.646 -10.772 1.00 86.94 105 CYS A N 1
ATOM 836 C CA . CYS A 1 105 ? 7.970 -1.904 -11.267 1.00 86.94 105 CYS A CA 1
ATOM 837 C C . CYS A 1 105 ? 8.425 -2.771 -10.074 1.00 86.94 105 CYS A C 1
ATOM 839 O O . CYS A 1 105 ? 9.256 -2.315 -9.278 1.00 86.94 105 CYS A O 1
ATOM 841 N N . PRO A 1 106 ? 7.935 -4.014 -9.930 1.00 85.69 106 PRO A N 1
ATOM 842 C CA . PRO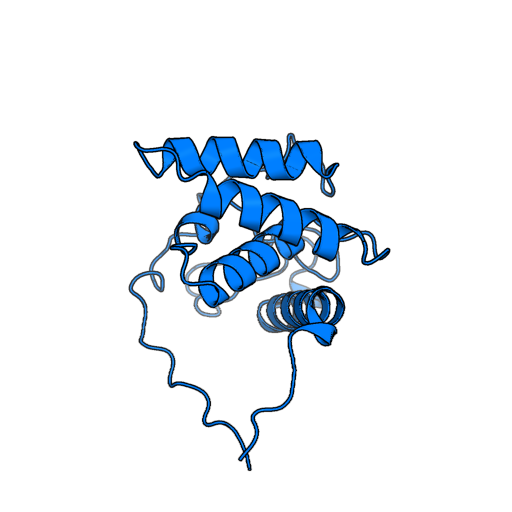 A 1 106 ? 8.383 -4.924 -8.876 1.00 85.69 106 PRO A CA 1
ATOM 843 C C . PRO A 1 106 ? 9.873 -5.259 -8.993 1.00 85.69 106 PRO A C 1
ATOM 845 O O . PRO A 1 106 ? 10.568 -5.298 -7.978 1.00 85.69 106 PRO A O 1
ATOM 848 N N . LEU A 1 107 ? 10.371 -5.385 -10.227 1.00 87.19 107 LEU A N 1
ATOM 849 C CA . LEU A 1 107 ? 11.726 -5.841 -10.544 1.00 87.19 107 LEU A CA 1
ATOM 850 C C . LEU A 1 107 ? 12.803 -4.798 -10.195 1.00 87.19 107 LEU A C 1
ATOM 852 O O . LEU A 1 107 ? 13.714 -5.097 -9.430 1.00 87.19 107 LEU A O 1
ATOM 856 N N . CYS A 1 108 ? 12.686 -3.550 -10.671 1.00 86.19 108 CYS A N 1
ATOM 857 C CA . CYS A 1 108 ? 13.691 -2.501 -10.401 1.00 86.19 108 CYS A CA 1
ATOM 858 C C . CYS A 1 108 ? 13.225 -1.363 -9.483 1.00 86.19 108 CYS A C 1
ATOM 860 O O . CYS A 1 108 ? 14.050 -0.573 -9.033 1.00 86.19 108 CYS A O 1
ATOM 862 N N . GLY A 1 109 ? 11.929 -1.236 -9.189 1.00 83.56 109 GLY A N 1
ATOM 863 C CA . GLY A 1 109 ? 11.406 -0.143 -8.358 1.00 83.56 109 GLY A CA 1
ATOM 864 C C . GLY A 1 109 ? 11.247 1.200 -9.056 1.00 83.56 109 GLY A C 1
ATOM 865 O O . GLY A 1 109 ? 10.852 2.176 -8.410 1.00 83.56 109 GLY A O 1
ATOM 866 N N . SER A 1 110 ? 11.506 1.267 -10.363 1.00 85.00 110 SER A N 1
ATOM 867 C CA . SER A 1 110 ? 11.154 2.439 -11.158 1.00 85.00 110 SER A CA 1
ATOM 868 C C . SER A 1 110 ? 9.646 2.672 -11.144 1.00 85.00 110 SER A C 1
ATOM 870 O O . SER A 1 110 ? 8.863 1.783 -10.809 1.00 85.00 110 SER A O 1
ATOM 872 N N . ILE A 1 111 ? 9.223 3.866 -11.548 1.00 86.00 111 ILE A N 1
ATOM 873 C CA . ILE A 1 111 ? 7.812 4.119 -11.859 1.00 86.00 111 ILE A CA 1
ATOM 874 C C . ILE A 1 111 ? 7.365 3.137 -12.952 1.00 86.00 111 ILE A C 1
ATOM 876 O O . ILE A 1 111 ? 8.155 2.799 -13.840 1.00 86.00 111 ILE A O 1
ATOM 880 N N . ALA A 1 112 ? 6.135 2.643 -12.851 1.00 83.56 112 ALA A N 1
ATOM 881 C CA . ALA A 1 112 ? 5.460 1.982 -13.957 1.00 83.56 112 ALA A CA 1
ATOM 882 C C . ALA A 1 112 ? 4.584 3.016 -14.681 1.00 83.56 112 ALA A C 1
ATOM 884 O O . ALA A 1 112 ? 3.892 3.803 -14.036 1.00 83.56 112 ALA A O 1
ATOM 885 N N . LYS A 1 113 ? 4.675 3.065 -16.008 1.00 81.69 113 LYS A N 1
ATOM 886 C CA . LYS A 1 113 ? 3.951 4.000 -16.877 1.00 81.69 113 LYS A CA 1
ATOM 887 C C . LYS A 1 113 ? 2.876 3.252 -17.649 1.00 81.69 113 LYS A C 1
ATOM 889 O O . LYS A 1 113 ? 3.054 2.082 -17.947 1.00 81.69 113 LYS A O 1
ATOM 894 N N . PHE A 1 114 ? 1.828 3.957 -18.047 1.00 75.94 114 PHE A N 1
ATOM 895 C CA . PHE A 1 114 ? 0.744 3.411 -18.862 1.00 75.94 114 PHE A CA 1
ATOM 896 C C . PHE A 1 114 ? 0.766 4.124 -20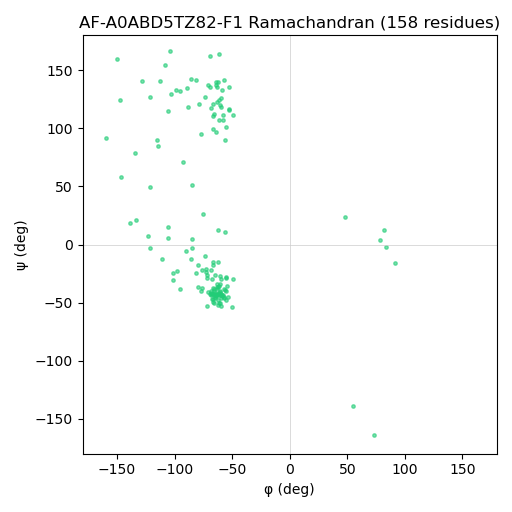.214 1.00 75.94 114 PHE A C 1
ATOM 898 O O . PHE A 1 114 ? 0.136 5.174 -20.363 1.00 75.94 114 PHE A O 1
ATOM 905 N N . PRO A 1 115 ? 1.584 3.668 -21.177 1.00 64.62 115 PRO A N 1
ATOM 906 C CA . PRO A 1 115 ? 1.655 4.320 -22.473 1.00 64.62 115 PRO A CA 1
ATOM 907 C C . PRO A 1 115 ? 0.345 4.109 -23.234 1.00 64.62 115 PRO A C 1
ATOM 909 O O . PRO A 1 115 ? -0.011 2.991 -23.598 1.00 64.62 115 PRO A O 1
ATOM 912 N N . GLY A 1 116 ? -0.357 5.203 -23.525 1.00 57.41 116 GLY A N 1
ATOM 913 C CA . GLY A 1 116 ? -1.546 5.155 -24.367 1.00 57.41 116 GLY A CA 1
ATOM 914 C C . GLY A 1 116 ? -1.239 4.584 -25.760 1.00 57.41 116 GLY A C 1
ATOM 915 O O . GLY A 1 116 ? -0.287 4.996 -26.423 1.00 57.41 116 GLY A O 1
ATOM 916 N N . GLY A 1 117 ? -2.069 3.645 -26.218 1.00 54.28 117 GLY A N 1
ATOM 917 C CA . GLY A 1 117 ? -2.210 3.288 -27.635 1.00 54.28 117 GLY A CA 1
ATOM 918 C C . GLY A 1 117 ? -1.331 2.167 -28.206 1.00 54.28 117 GLY A C 1
ATOM 919 O O . GLY A 1 117 ? -1.681 1.667 -29.271 1.00 54.28 117 GLY A O 1
ATOM 920 N N . LYS A 1 118 ? -0.236 1.730 -27.562 1.00 47.94 118 LYS A N 1
ATOM 921 C CA . LYS A 1 118 ? 0.654 0.686 -28.136 1.00 47.94 118 LYS A CA 1
ATOM 922 C C . LYS A 1 118 ? 0.473 -0.727 -27.571 1.00 47.94 118 LYS A C 1
ATOM 924 O O . LYS A 1 118 ? 0.681 -1.679 -28.316 1.00 47.94 118 LYS A O 1
ATOM 929 N N . PHE A 1 119 ? 0.076 -0.858 -26.305 1.00 47.03 119 PHE A N 1
ATOM 930 C CA . PHE A 1 119 ? -0.005 -2.147 -25.596 1.00 47.03 119 PHE A CA 1
ATOM 931 C C . PHE A 1 119 ? -1.268 -2.279 -24.723 1.00 47.03 119 PHE A C 1
ATOM 933 O O . PHE A 1 119 ? -1.344 -3.114 -23.838 1.00 47.03 119 PHE A O 1
ATOM 940 N N . GLY A 1 120 ? -2.294 -1.456 -24.965 1.00 53.94 120 GLY A N 1
ATOM 941 C CA . GLY A 1 120 ? -3.460 -1.390 -24.078 1.00 53.94 120 GLY A CA 1
ATOM 942 C C . GLY A 1 120 ? -3.158 -0.671 -22.758 1.00 53.94 120 GLY A C 1
ATOM 943 O O . GLY A 1 120 ? -2.183 0.069 -22.651 1.00 53.94 120 GLY A O 1
ATOM 944 N N . SER A 1 121 ? -4.033 -0.852 -21.770 1.00 64.88 121 SER A N 1
ATOM 945 C CA . SER A 1 121 ? -3.973 -0.251 -20.428 1.00 64.88 121 SER A CA 1
ATOM 946 C C . SER A 1 121 ? -2.921 -0.897 -19.506 1.00 64.88 121 SER A C 1
ATOM 948 O O . SER A 1 121 ? -3.103 -0.905 -18.292 1.00 64.88 121 SER A O 1
ATOM 950 N N . GLU A 1 122 ? -1.866 -1.481 -20.074 1.00 71.69 122 GLU A N 1
ATOM 951 C CA . GLU A 1 122 ? -0.837 -2.233 -19.350 1.00 71.69 122 GLU A CA 1
ATOM 952 C C . GLU A 1 122 ? 0.205 -1.297 -18.718 1.00 71.69 122 GLU A C 1
ATOM 954 O O . GLU A 1 122 ? 0.619 -0.283 -19.295 1.00 71.69 122 GLU A O 1
ATOM 959 N N . ALA A 1 123 ? 0.639 -1.648 -17.512 1.00 79.19 123 ALA A N 1
ATOM 960 C CA . ALA A 1 123 ? 1.710 -0.996 -16.783 1.00 79.19 123 ALA A CA 1
ATOM 961 C C . ALA A 1 123 ? 3.071 -1.463 -17.319 1.00 79.19 123 ALA A C 1
ATOM 963 O O . ALA A 1 123 ? 3.425 -2.633 -17.226 1.00 79.19 123 ALA A O 1
ATOM 964 N N . ILE A 1 124 ? 3.895 -0.537 -17.804 1.00 84.25 124 ILE A N 1
ATOM 965 C CA . ILE A 1 124 ? 5.229 -0.802 -18.354 1.00 84.25 124 ILE A CA 1
ATOM 966 C C . ILE A 1 124 ? 6.316 -0.212 -17.456 1.00 84.25 124 ILE A C 1
ATOM 968 O O . ILE A 1 124 ? 6.196 0.898 -16.931 1.00 84.25 124 ILE A O 1
ATOM 972 N N . CYS A 1 125 ? 7.421 -0.937 -17.287 1.00 85.56 125 CYS A N 1
ATOM 973 C CA . CYS A 1 125 ? 8.593 -0.454 -16.560 1.00 85.56 125 CYS A CA 1
ATOM 974 C C . CYS A 1 125 ? 9.200 0.811 -17.204 1.00 85.56 125 CYS A C 1
ATOM 976 O O . CYS A 1 125 ? 9.687 0.767 -18.329 1.00 85.56 125 CYS A O 1
ATOM 978 N N . ALA A 1 126 ? 9.264 1.932 -16.473 1.00 85.12 126 ALA A N 1
ATOM 979 C CA . ALA A 1 126 ? 9.800 3.182 -17.022 1.00 85.12 126 ALA A CA 1
ATOM 980 C C . ALA A 1 126 ? 11.323 3.203 -17.230 1.00 85.12 126 ALA A C 1
ATOM 982 O O . ALA A 1 126 ? 11.801 4.009 -18.026 1.00 85.12 126 ALA A O 1
ATOM 983 N N . SER A 1 127 ? 12.085 2.410 -16.470 1.00 84.88 127 SER A N 1
ATOM 984 C CA . SER A 1 127 ? 13.557 2.454 -16.500 1.00 84.88 127 SER A CA 1
ATOM 985 C C . SER A 1 127 ? 14.190 1.381 -17.379 1.00 84.88 127 SER A C 1
ATOM 987 O O . SER A 1 127 ? 15.324 1.558 -17.806 1.00 84.88 127 SER A O 1
ATOM 989 N N . ALA A 1 128 ? 13.483 0.283 -17.631 1.00 85.81 128 ALA A N 1
ATOM 990 C CA . ALA A 1 128 ? 13.985 -0.862 -18.382 1.00 85.81 128 ALA A CA 1
ATOM 991 C C . ALA A 1 128 ? 12.834 -1.499 -19.171 1.00 85.81 128 ALA A C 1
ATOM 993 O O . ALA A 1 128 ? 12.486 -2.657 -18.961 1.00 85.81 128 ALA A O 1
ATOM 994 N N . GLU A 1 129 ? 12.188 -0.709 -20.031 1.00 83.75 129 GLU A N 1
ATOM 995 C CA . GLU A 1 129 ? 11.044 -1.154 -20.842 1.00 83.75 129 GLU A CA 1
ATOM 996 C C . GLU A 1 129 ? 11.392 -2.377 -21.700 1.00 83.75 129 GLU A C 1
ATOM 998 O O . GLU A 1 129 ? 10.593 -3.299 -21.798 1.00 83.75 129 GLU A O 1
ATOM 1003 N N . GLN A 1 130 ? 12.599 -2.422 -22.268 1.00 84.62 130 GLN A N 1
ATOM 1004 C CA . GLN A 1 130 ? 13.026 -3.525 -23.136 1.00 84.62 130 GLN A CA 1
ATOM 1005 C C . GLN A 1 130 ? 13.300 -4.829 -22.373 1.00 84.62 130 GLN A C 1
ATOM 1007 O O . GLN A 1 130 ? 13.106 -5.900 -22.939 1.00 84.62 130 GLN A O 1
ATOM 1012 N N . ASP A 1 131 ? 13.712 -4.741 -21.105 1.00 86.50 131 ASP A N 1
ATOM 1013 C CA . ASP A 1 131 ? 14.089 -5.912 -20.303 1.00 86.50 131 ASP A CA 1
ATOM 1014 C C . ASP A 1 131 ? 12.930 -6.428 -19.443 1.00 86.50 131 ASP A C 1
ATOM 1016 O O . ASP A 1 131 ? 12.771 -7.630 -19.257 1.00 86.50 131 ASP A O 1
ATOM 1020 N N . HIS A 1 132 ? 12.127 -5.520 -18.884 1.00 84.31 132 HIS A N 1
ATOM 1021 C CA . HIS A 1 132 ? 11.035 -5.855 -17.967 1.00 84.31 132 HIS A CA 1
ATOM 1022 C C . HIS A 1 132 ? 9.660 -5.820 -18.635 1.00 84.31 132 HIS A C 1
ATOM 1024 O O . HIS A 1 132 ? 8.748 -6.469 -18.135 1.00 84.31 132 HIS A O 1
ATOM 1030 N N . GLY A 1 133 ? 9.497 -5.060 -19.723 1.00 85.69 133 GLY A N 1
ATOM 1031 C CA . GLY A 1 133 ? 8.241 -4.968 -20.465 1.00 85.69 133 GLY A CA 1
ATOM 1032 C C . GLY A 1 133 ? 7.041 -4.565 -19.605 1.00 85.69 133 GLY A C 1
ATOM 1033 O O . GLY A 1 133 ? 7.137 -3.677 -18.744 1.00 85.69 133 GLY A O 1
ATOM 1034 N N . ALA A 1 134 ? 5.914 -5.224 -19.880 1.00 84.69 134 ALA A N 1
ATOM 1035 C CA . ALA A 1 134 ? 4.696 -5.144 -19.086 1.00 84.69 134 ALA A CA 1
ATOM 1036 C C . ALA A 1 134 ? 4.900 -5.823 -17.724 1.00 84.69 134 ALA A C 1
ATOM 1038 O O . ALA A 1 134 ? 5.471 -6.907 -17.625 1.00 84.69 134 ALA A O 1
ATOM 1039 N N . VAL A 1 135 ? 4.438 -5.170 -16.661 1.00 84.69 135 VAL A N 1
ATOM 1040 C CA . VAL A 1 135 ? 4.682 -5.579 -15.273 1.00 84.69 135 VAL A CA 1
ATOM 1041 C C . VAL A 1 135 ? 3.398 -5.801 -14.478 1.00 84.69 135 VAL A C 1
ATOM 1043 O O . VAL A 1 135 ? 3.487 -6.034 -13.278 1.00 84.69 135 VAL A O 1
ATOM 1046 N N . ASP A 1 136 ? 2.217 -5.756 -15.097 1.00 82.00 136 ASP A N 1
ATOM 1047 C CA . ASP A 1 136 ? 0.923 -5.962 -14.429 1.00 82.00 136 ASP A CA 1
ATOM 1048 C C . ASP A 1 136 ? 0.851 -7.290 -13.679 1.00 82.00 136 ASP A C 1
ATOM 1050 O O . ASP A 1 136 ? 0.457 -7.330 -12.512 1.00 82.00 136 ASP A O 1
ATOM 1054 N N . ASP A 1 137 ? 1.264 -8.375 -14.331 1.00 80.69 137 ASP A N 1
ATOM 1055 C CA . ASP A 1 137 ? 1.229 -9.706 -13.732 1.00 80.69 137 ASP A CA 1
ATOM 1056 C C . ASP A 1 137 ? 2.253 -9.820 -12.608 1.00 80.69 137 ASP A C 1
ATOM 1058 O O . ASP A 1 137 ? 1.902 -10.241 -11.511 1.00 80.69 137 ASP A O 1
ATOM 1062 N N . ALA A 1 138 ? 3.463 -9.290 -12.803 1.00 84.88 138 ALA A N 1
ATOM 1063 C CA . ALA A 1 138 ? 4.463 -9.221 -11.742 1.00 84.88 138 ALA A CA 1
ATOM 1064 C C . ALA A 1 138 ? 3.985 -8.376 -10.544 1.00 84.88 138 ALA A C 1
ATOM 1066 O O . ALA A 1 138 ? 4.302 -8.684 -9.396 1.00 84.88 138 ALA A O 1
ATOM 1067 N N . ILE A 1 139 ? 3.231 -7.295 -10.781 1.00 83.69 139 ILE A N 1
ATOM 1068 C CA . ILE A 1 139 ? 2.631 -6.478 -9.718 1.00 83.69 139 ILE A CA 1
ATOM 1069 C C . ILE A 1 139 ? 1.572 -7.301 -8.979 1.00 83.69 139 ILE A C 1
ATOM 1071 O O . ILE A 1 139 ? 1.587 -7.329 -7.747 1.00 83.69 139 ILE A O 1
ATOM 1075 N N . ARG A 1 140 ? 0.681 -7.989 -9.705 1.00 83.12 140 ARG A N 1
ATOM 1076 C CA . ARG A 1 140 ? -0.373 -8.836 -9.126 1.00 83.12 140 ARG A CA 1
ATOM 1077 C C . ARG A 1 140 ? 0.190 -9.993 -8.315 1.00 83.12 140 ARG A C 1
ATOM 1079 O O . ARG A 1 140 ? -0.238 -10.187 -7.180 1.00 83.12 140 ARG A O 1
ATOM 1086 N N . GLU A 1 141 ? 1.164 -10.715 -8.855 1.00 84.56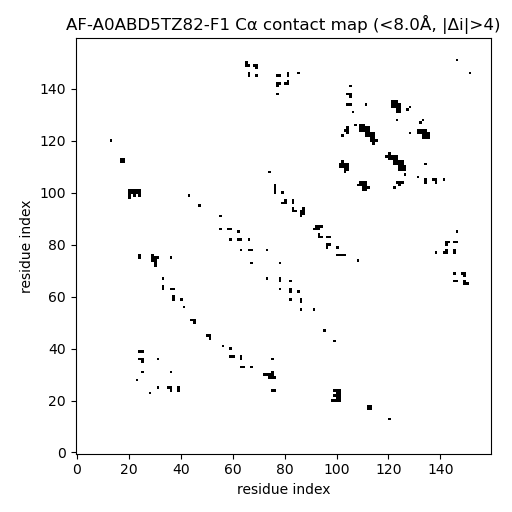 141 GLU A N 1
ATOM 1087 C CA . GLU A 1 141 ? 1.878 -11.780 -8.150 1.00 84.56 141 GLU A CA 1
ATOM 1088 C C . GLU A 1 141 ? 2.506 -11.242 -6.871 1.00 84.56 141 GLU A C 1
ATOM 1090 O O . GLU A 1 141 ? 2.325 -11.820 -5.803 1.00 84.56 141 GLU A O 1
ATOM 1095 N N . LYS A 1 142 ? 3.159 -10.075 -6.946 1.00 84.81 142 LYS A N 1
ATOM 1096 C CA . LYS A 1 142 ? 3.814 -9.492 -5.780 1.00 84.81 142 LYS A CA 1
ATOM 1097 C C . LYS A 1 142 ? 2.823 -9.103 -4.686 1.00 84.81 142 LYS A C 1
ATOM 1099 O O . LYS A 1 142 ? 3.084 -9.346 -3.513 1.00 84.81 142 LYS A O 1
ATOM 1104 N N . ILE A 1 143 ? 1.687 -8.512 -5.051 1.00 84.25 143 ILE A N 1
ATOM 1105 C CA . ILE A 1 143 ? 0.617 -8.175 -4.099 1.00 84.25 143 ILE A CA 1
ATOM 1106 C C . ILE A 1 143 ? 0.031 -9.444 -3.479 1.00 84.25 143 ILE A C 1
ATOM 1108 O O . ILE A 1 143 ? -0.168 -9.476 -2.268 1.00 84.25 143 ILE A O 1
ATOM 1112 N N . THR A 1 144 ? -0.211 -10.474 -4.293 1.00 83.94 144 THR A N 1
ATOM 1113 C CA . THR A 1 144 ? -0.769 -11.760 -3.848 1.00 83.94 144 THR A CA 1
ATOM 1114 C C . THR A 1 144 ? 0.163 -12.426 -2.844 1.00 83.94 144 THR A C 1
ATOM 1116 O O . THR A 1 144 ? -0.254 -12.703 -1.726 1.00 83.94 144 THR A O 1
ATOM 1119 N N . GLU A 1 145 ? 1.449 -12.541 -3.185 1.00 83.62 145 GLU A N 1
ATOM 1120 C CA . GLU A 1 145 ? 2.494 -13.060 -2.299 1.00 83.62 145 GLU A CA 1
ATOM 1121 C C . GLU A 1 145 ? 2.512 -12.304 -0.960 1.00 83.62 145 GLU A C 1
ATOM 1123 O O . GLU A 1 145 ? 2.591 -12.913 0.106 1.00 83.62 145 GLU A O 1
ATOM 1128 N N . PHE A 1 146 ? 2.423 -10.970 -0.977 1.00 80.44 146 PHE A N 1
ATOM 1129 C CA . PHE A 1 146 ? 2.408 -10.186 0.262 1.00 80.44 146 PHE A CA 1
ATOM 1130 C C . PHE A 1 146 ? 1.148 -10.376 1.086 1.00 80.44 146 PHE A C 1
ATOM 1132 O O . PHE A 1 146 ? 1.224 -10.419 2.314 1.00 80.44 146 PHE A O 1
ATOM 1139 N N . TYR A 1 147 ? 0.003 -10.444 0.421 1.00 85.19 147 TYR A N 1
ATOM 1140 C CA . TYR A 1 147 ? -1.274 -10.616 1.081 1.00 85.19 147 TYR A CA 1
ATOM 1141 C C . TYR A 1 147 ? -1.351 -11.980 1.761 1.00 85.19 147 TYR A C 1
ATOM 1143 O O . TYR A 1 147 ? -1.650 -12.048 2.950 1.00 85.19 147 TYR A O 1
ATOM 1151 N N . GLU A 1 148 ? -1.032 -13.044 1.026 1.00 86.50 148 GLU A N 1
ATOM 1152 C CA . GLU A 1 148 ? -1.049 -14.417 1.526 1.00 86.50 148 GLU A CA 1
ATOM 1153 C C . GLU A 1 148 ? -0.080 -14.566 2.697 1.00 86.50 148 GLU A C 1
ATOM 1155 O O . GLU A 1 148 ? -0.502 -14.931 3.784 1.00 86.50 148 GLU A O 1
ATOM 1160 N N . ASN A 1 149 ? 1.175 -14.128 2.560 1.00 85.94 149 ASN A N 1
ATOM 1161 C CA . ASN A 1 149 ? 2.139 -14.214 3.662 1.00 85.94 149 ASN A CA 1
ATOM 1162 C C . ASN A 1 149 ? 1.712 -13.433 4.919 1.00 85.94 149 ASN A C 1
ATOM 1164 O O . ASN A 1 149 ? 2.042 -13.821 6.039 1.00 85.94 149 ASN A O 1
ATOM 1168 N N . ALA A 1 150 ? 1.019 -12.301 4.758 1.00 86.69 150 ALA A N 1
ATOM 1169 C CA . ALA A 1 150 ? 0.602 -11.466 5.882 1.00 86.69 150 ALA A CA 1
ATOM 1170 C C . ALA A 1 150 ? -0.670 -11.953 6.584 1.00 86.69 150 ALA A C 1
ATOM 1172 O O . ALA A 1 150 ? -0.872 -11.611 7.752 1.00 86.69 150 ALA A O 1
ATOM 1173 N N . PHE A 1 151 ? -1.521 -12.699 5.881 1.00 85.25 151 PHE A N 1
ATOM 1174 C CA . PHE A 1 151 ? -2.856 -13.070 6.347 1.00 85.25 151 PHE A CA 1
ATOM 1175 C C . PHE A 1 151 ? -3.176 -14.561 6.148 1.00 85.25 151 PHE A C 1
ATOM 1177 O O . PHE A 1 151 ? -4.351 -14.915 6.145 1.00 85.25 151 PHE A O 1
ATOM 1184 N N . ASP A 1 152 ? -2.162 -15.421 6.008 1.00 73.81 152 ASP A N 1
ATOM 1185 C CA . ASP A 1 152 ? -2.308 -16.874 5.801 1.00 73.81 152 ASP A CA 1
ATOM 1186 C C . ASP A 1 152 ? -3.181 -17.526 6.891 1.00 73.81 152 ASP A C 1
ATOM 1188 O O . ASP A 1 152 ? -4.032 -18.364 6.611 1.00 73.81 152 ASP A O 1
ATOM 1192 N N . ASP A 1 153 ? -3.083 -17.035 8.132 1.00 59.56 153 ASP A N 1
ATOM 1193 C CA . ASP A 1 153 ? -3.896 -17.494 9.270 1.00 59.56 153 ASP A CA 1
ATOM 1194 C C . ASP A 1 153 ? -5.401 -17.162 9.149 1.00 59.56 153 ASP A C 1
ATOM 1196 O O . ASP A 1 153 ? -6.221 -17.745 9.856 1.00 59.56 153 ASP A O 1
ATOM 1200 N N . ASP A 1 154 ? -5.794 -16.220 8.283 1.00 55.94 154 ASP A N 1
ATOM 1201 C CA . ASP A 1 154 ? -7.204 -15.890 8.026 1.00 55.94 154 ASP A CA 1
ATOM 1202 C C . ASP A 1 154 ? -7.807 -16.735 6.883 1.00 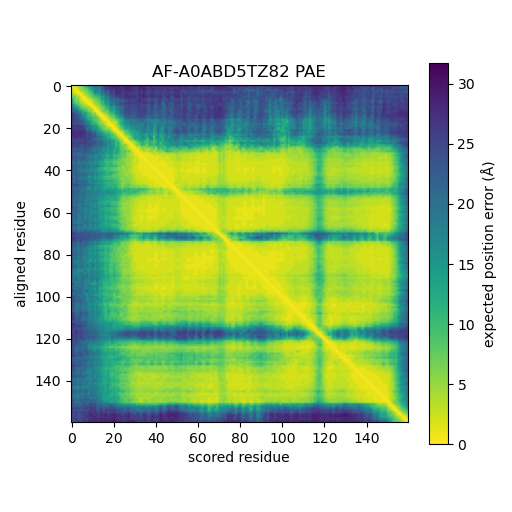55.94 154 ASP A C 1
ATOM 1204 O O . ASP A 1 154 ? -9.011 -16.641 6.622 1.00 55.94 154 ASP A O 1
ATOM 1208 N N . LEU A 1 155 ? -6.999 -17.556 6.200 1.00 51.06 155 LEU A N 1
ATOM 1209 C CA . LEU A 1 155 ? -7.437 -18.539 5.205 1.00 51.06 155 LEU A CA 1
ATOM 1210 C C . LEU A 1 155 ? -7.846 -19.856 5.892 1.00 51.06 155 LEU A C 1
ATOM 1212 O O . LEU A 1 155 ? -7.404 -20.937 5.507 1.00 51.06 155 LEU A O 1
ATOM 1216 N N . GLU A 1 156 ? -8.713 -19.806 6.910 1.00 41.66 156 GLU A N 1
ATOM 1217 C CA . GLU A 1 156 ? -9.358 -21.041 7.371 1.00 41.66 156 GLU A CA 1
ATOM 1218 C C . GLU A 1 156 ? -10.244 -21.616 6.249 1.00 41.66 156 GLU A C 1
ATOM 1220 O O . GLU A 1 156 ? -10.942 -20.874 5.545 1.00 41.66 156 GLU A O 1
ATOM 1225 N N . PRO A 1 157 ? -10.198 -22.945 6.035 1.00 40.59 157 PRO A N 1
ATOM 1226 C CA . PRO A 1 157 ? -10.740 -23.580 4.848 1.00 40.59 157 PRO A CA 1
ATOM 1227 C C . PRO A 1 157 ? -12.248 -23.371 4.787 1.00 40.59 157 PRO A C 1
ATOM 1229 O O . PRO A 1 157 ? -12.959 -23.572 5.771 1.00 40.59 157 PRO A O 1
ATOM 1232 N N . ALA A 1 158 ? -12.747 -23.027 3.598 1.00 43.06 158 ALA A N 1
ATOM 1233 C CA . ALA A 1 158 ? -14.163 -23.148 3.298 1.00 43.06 158 ALA A CA 1
ATOM 1234 C C . ALA A 1 158 ? -14.582 -24.599 3.574 1.00 43.06 158 ALA A C 1
ATOM 1236 O O . ALA A 1 158 ? -14.302 -25.501 2.785 1.00 43.06 158 ALA A O 1
ATOM 1237 N N . VAL A 1 159 ? -15.211 -24.812 4.728 1.00 41.56 159 VAL A N 1
ATOM 1238 C CA . VAL A 1 159 ? -15.904 -26.049 5.062 1.00 41.56 159 VAL A CA 1
ATOM 1239 C C . VAL A 1 1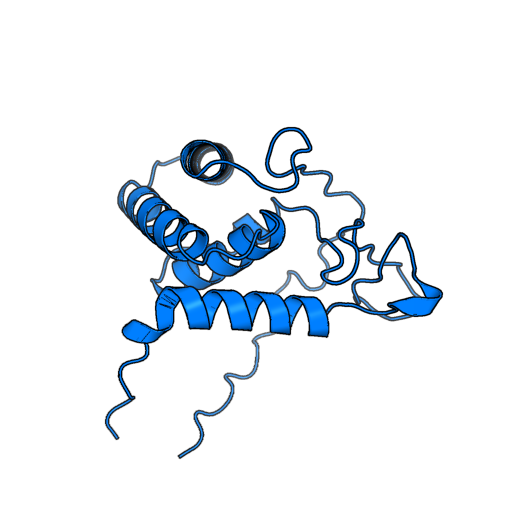59 ? -17.012 -26.205 4.025 1.00 41.56 159 VAL A C 1
ATOM 1241 O O . VAL A 1 159 ? -17.992 -25.457 4.039 1.00 41.56 159 VAL A O 1
ATOM 1244 N N . VAL A 1 160 ? -16.821 -27.150 3.105 1.00 37.97 160 VAL A N 1
ATOM 1245 C CA . VAL A 1 160 ? -17.880 -27.747 2.286 1.00 37.97 160 VAL A CA 1
ATOM 1246 C C . VAL A 1 160 ? -17.791 -29.250 2.455 1.00 37.97 160 VAL A C 1
ATOM 1248 O O . VAL A 1 160 ? -16.693 -29.795 2.199 1.00 37.97 160 VAL A O 1
#

Secondary structure (DSSP, 8-state):
-PPP--PPP--TTTT--GGG----TTTT-SS--HHHHHHHHHHHHHHH-SS--HHHHHHHHHHHHHHHHS-S---HHHHHHHHHHHHHHTT---GGGGGS---B-TTT-PBEE--TTTSSS--EESS-HHHH-B-HHHHHHHHHHHHHHHHGGG------

Solvent-accessible surface area (backbone atoms only — not comparable to full-atom values): 9758 Å² total; per-residue (Å²): 134,83,79,75,77,75,76,77,71,88,56,91,63,83,75,62,75,71,85,79,48,87,31,66,75,48,94,73,54,60,58,71,55,71,68,53,52,49,49,41,50,56,53,52,50,53,71,77,32,94,66,88,54,69,68,58,52,50,51,49,51,54,47,51,53,38,49,63,64,50,86,63,96,58,45,44,57,50,56,50,53,34,49,30,53,54,36,40,77,70,72,41,94,29,71,70,54,74,72,61,42,45,57,53,24,76,87,81,61,35,52,35,40,62,57,82,85,82,70,53,95,43,35,25,26,66,80,44,44,92,82,57,32,69,35,55,65,57,41,51,52,52,29,48,57,49,40,45,75,44,44,53,88,75,65,68,75,83,88,124

Organism: NCBI:txid1198324

Mean predicted aligned error: 10.32 Å